Protein AF-A0A9E5TFD6-F1 (afdb_monomer_lite)

Secondary structure (DSSP, 8-state):
----PPPTTSHHHHHHHHHGGG-TTTTGGGS-TTSPSSS-SEEE-TT--TTS-TTBEEEEEBSS-SSEE-SGGGB-SBTSSSSBEEEEETTS-EEEE-SHHHHHHSB--

Sequence (109 aa):
MQKAYPGARKWCDAIVLAYSGFGKGILVPFTCPNGPKGKCHYAMNPECTYDSPADMVLLFETKVGWNRRAGPKLFTFDNHDPKGGLVLLNDGTVKFIRTEEELKQLRWK

Radius of gyration: 13.65 Å; chains: 1; bounding box: 27×34×39 Å

Foldseek 3Di:
DPDWQPQLQCNLVVQCVVCVVVDPDSQVVQDLPQADDDRGQKGAQNVDILPDDQQEWGMWGAHHDPSHYDALVRHFQPSDVVTWIWTAGSNRDIDTGHDPVSSVPGHSD

pLDDT: mean 90.59, std 9.66, range [46.25, 98.38]

Structure (mmCIF, N/CA/C/O backbone):
data_AF-A0A9E5TFD6-F1
#
_entry.id   AF-A0A9E5TFD6-F1
#
loop_
_atom_site.group_PDB
_atom_site.id
_atom_site.type_symbol
_atom_site.label_atom_id
_atom_site.label_alt_id
_atom_site.label_comp_id
_atom_site.label_asym_id
_atom_site.label_entity_id
_atom_site.label_seq_id
_atom_site.pdbx_PDB_ins_code
_atom_site.Cartn_x
_atom_site.Cartn_y
_atom_site.Cartn_z
_atom_site.occupancy
_atom_site.B_iso_or_equiv
_atom_site.auth_seq_id
_atom_site.auth_comp_id
_atom_site.auth_asym_id
_atom_site.auth_atom_id
_atom_site.pdbx_PDB_model_num
ATOM 1 N N . MET A 1 1 ? -11.503 -18.442 -16.920 1.00 46.25 1 MET A N 1
ATOM 2 C CA . MET A 1 1 ? -10.133 -18.039 -16.531 1.00 46.25 1 MET A CA 1
ATOM 3 C C . MET A 1 1 ? -10.144 -17.781 -15.037 1.00 46.25 1 MET A C 1
ATOM 5 O O . MET A 1 1 ? -10.995 -17.021 -14.594 1.00 46.25 1 MET A O 1
ATOM 9 N N . GLN A 1 2 ? -9.292 -18.450 -14.262 1.00 52.31 2 GLN A N 1
ATOM 10 C CA . GLN A 1 2 ? -9.187 -18.187 -12.827 1.00 52.31 2 GLN A CA 1
ATOM 11 C C . GLN A 1 2 ? -8.551 -16.805 -12.651 1.00 52.31 2 GLN A C 1
ATOM 13 O O . GLN A 1 2 ? -7.441 -16.574 -13.130 1.00 52.31 2 GLN A O 1
ATOM 18 N N . LYS A 1 3 ? -9.289 -15.860 -12.064 1.00 73.69 3 LYS A N 1
ATOM 19 C CA . LYS A 1 3 ? -8.751 -14.535 -11.766 1.00 73.69 3 LYS A CA 1
ATOM 20 C C . LYS A 1 3 ? -7.850 -14.693 -10.547 1.00 73.69 3 LYS A C 1
ATOM 22 O O . LYS A 1 3 ? -8.307 -15.100 -9.489 1.00 73.69 3 LYS A O 1
ATOM 27 N N . ALA A 1 4 ? -6.561 -14.449 -10.727 1.00 81.62 4 ALA A N 1
ATOM 28 C CA . ALA A 1 4 ? -5.574 -14.553 -9.668 1.00 81.62 4 ALA A CA 1
ATOM 29 C C . ALA A 1 4 ? -4.665 -13.331 -9.724 1.00 81.62 4 ALA A C 1
ATOM 31 O O . ALA A 1 4 ? -4.273 -12.888 -10.807 1.00 81.62 4 ALA A O 1
ATOM 32 N N . TYR A 1 5 ? -4.317 -12.798 -8.555 1.00 87.88 5 TYR A N 1
ATOM 33 C CA . TYR A 1 5 ? -3.251 -11.812 -8.471 1.00 87.88 5 TYR A CA 1
ATOM 34 C C . TYR A 1 5 ? -1.906 -12.453 -8.816 1.00 87.88 5 TYR A C 1
ATOM 36 O O . TYR A 1 5 ? -1.703 -13.648 -8.573 1.00 87.88 5 TYR A O 1
ATOM 44 N N . PRO A 1 6 ? -0.963 -11.680 -9.379 1.00 87.75 6 PRO A N 1
ATOM 45 C CA . PRO A 1 6 ? 0.388 -12.174 -9.562 1.00 87.75 6 PRO A CA 1
ATOM 46 C C . PRO A 1 6 ? 0.989 -12.555 -8.208 1.00 87.75 6 PRO A C 1
ATOM 48 O O . PRO A 1 6 ? 0.703 -11.944 -7.179 1.00 87.75 6 PRO A O 1
ATOM 51 N N . GLY A 1 7 ? 1.875 -13.550 -8.208 1.00 85.88 7 GLY A N 1
ATOM 52 C CA . GLY A 1 7 ? 2.570 -13.936 -6.987 1.00 85.88 7 GLY A CA 1
ATOM 53 C C . GLY A 1 7 ? 3.318 -12.743 -6.385 1.00 85.88 7 GLY A C 1
ATOM 54 O O . GLY A 1 7 ? 4.110 -12.092 -7.069 1.00 85.88 7 GLY A O 1
ATOM 55 N N . ALA A 1 8 ? 3.138 -12.500 -5.085 1.00 82.19 8 ALA A N 1
ATOM 56 C CA . ALA A 1 8 ? 3.643 -11.309 -4.392 1.00 82.19 8 ALA A CA 1
ATOM 57 C C . ALA A 1 8 ? 5.173 -11.086 -4.470 1.00 82.19 8 ALA A C 1
ATOM 59 O O . ALA A 1 8 ? 5.657 -10.034 -4.077 1.00 82.19 8 ALA A O 1
ATOM 60 N N . ARG A 1 9 ? 5.971 -12.053 -4.951 1.00 88.94 9 ARG A N 1
ATOM 61 C CA . ARG A 1 9 ? 7.422 -11.879 -5.188 1.00 88.94 9 ARG A CA 1
ATOM 62 C C . ARG A 1 9 ? 7.770 -11.283 -6.558 1.00 88.94 9 ARG A C 1
ATOM 64 O O . ARG A 1 9 ? 8.933 -10.964 -6.772 1.00 88.94 9 ARG A O 1
ATOM 71 N N . LYS A 1 10 ? 6.809 -11.203 -7.480 1.00 91.56 10 LYS A N 1
ATOM 72 C CA . LYS A 1 10 ? 7.003 -10.777 -8.878 1.00 91.56 10 LYS A CA 1
ATOM 73 C C . LYS A 1 10 ? 5.876 -9.855 -9.361 1.00 91.56 10 LYS A C 1
ATOM 75 O O . LYS A 1 10 ? 5.611 -9.772 -10.555 1.00 91.56 10 LYS A O 1
ATOM 80 N N . TRP A 1 11 ? 5.152 -9.218 -8.440 1.00 92.81 11 TRP A N 1
ATOM 81 C CA . TRP A 1 11 ? 3.947 -8.463 -8.779 1.00 92.81 11 TRP A CA 1
ATOM 82 C C . TRP A 1 11 ? 4.253 -7.194 -9.588 1.00 92.81 11 TRP A C 1
ATOM 84 O O . TRP A 1 11 ? 3.522 -6.895 -10.529 1.00 92.81 11 TRP A O 1
ATOM 94 N N . CYS A 1 12 ? 5.359 -6.498 -9.298 1.00 92.31 12 CYS A N 1
ATOM 95 C CA . CYS A 1 12 ? 5.799 -5.360 -10.102 1.00 92.31 12 CYS A CA 1
ATOM 96 C C . CYS A 1 12 ? 6.200 -5.817 -11.509 1.00 92.31 12 CYS A C 1
ATOM 98 O O . CYS A 1 12 ? 5.789 -5.199 -12.487 1.00 92.31 12 CYS A O 1
ATOM 100 N N . ASP A 1 13 ? 6.943 -6.927 -11.619 1.00 92.06 13 ASP A N 1
ATOM 101 C CA . ASP A 1 13 ? 7.350 -7.488 -12.916 1.00 92.06 13 ASP A CA 1
ATOM 102 C C . ASP A 1 13 ? 6.135 -7.897 -13.757 1.00 92.06 13 ASP A C 1
ATOM 104 O O . ASP A 1 13 ? 6.088 -7.623 -14.952 1.00 92.06 13 ASP A O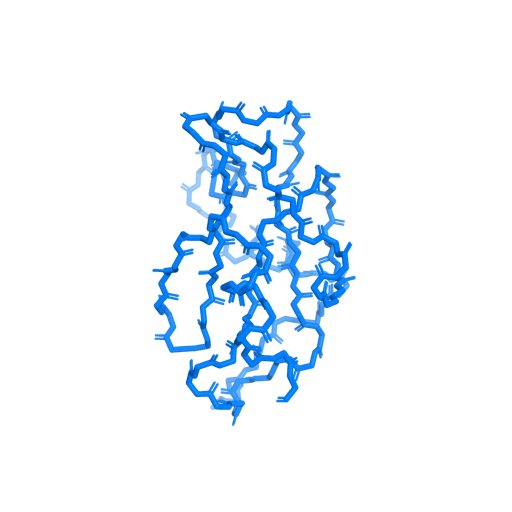 1
ATOM 108 N N . ALA A 1 14 ? 5.134 -8.522 -13.129 1.00 90.38 14 ALA A N 1
ATOM 109 C CA . ALA A 1 14 ? 3.909 -8.945 -13.795 1.00 90.38 14 ALA A CA 1
ATOM 110 C C . ALA A 1 14 ? 3.111 -7.757 -14.349 1.00 90.38 14 ALA A C 1
ATOM 112 O O . ALA A 1 14 ? 2.644 -7.818 -15.484 1.00 90.38 14 ALA A O 1
ATOM 113 N N . ILE A 1 15 ? 2.995 -6.666 -13.584 1.00 87.88 15 ILE A N 1
ATOM 114 C CA . ILE A 1 15 ? 2.343 -5.439 -14.057 1.00 87.88 15 ILE A CA 1
ATOM 115 C C . ILE A 1 15 ? 3.171 -4.807 -15.184 1.00 87.88 15 ILE A C 1
ATOM 117 O O . ILE A 1 15 ? 2.624 -4.507 -16.239 1.00 87.88 15 ILE A O 1
ATOM 121 N N . VAL A 1 16 ? 4.491 -4.663 -15.035 1.00 88.69 16 VAL A N 1
ATOM 122 C CA . VAL A 1 16 ? 5.341 -4.137 -16.121 1.00 88.69 16 VAL A CA 1
ATOM 123 C C . VAL A 1 16 ? 5.204 -4.973 -17.393 1.00 88.69 16 VAL A C 1
ATOM 125 O O . VAL A 1 16 ? 5.090 -4.418 -18.480 1.00 88.69 16 VAL A O 1
ATOM 128 N N . LEU A 1 17 ? 5.167 -6.300 -17.289 1.00 87.44 17 LEU A N 1
ATOM 129 C CA . LEU A 1 17 ? 4.972 -7.162 -18.450 1.00 87.44 17 LEU A CA 1
ATOM 130 C C . LEU A 1 17 ? 3.593 -6.943 -19.087 1.00 87.44 17 LEU A C 1
ATOM 132 O O . LEU A 1 17 ? 3.514 -6.752 -20.300 1.00 87.44 17 LEU A O 1
ATOM 136 N N . ALA A 1 18 ? 2.531 -6.907 -18.277 1.00 84.31 18 ALA A N 1
ATOM 137 C CA . ALA A 1 18 ? 1.160 -6.697 -18.742 1.00 84.31 18 ALA A CA 1
ATOM 138 C C . ALA A 1 18 ? 0.968 -5.343 -19.445 1.00 84.31 18 ALA A C 1
ATOM 140 O O . ALA A 1 18 ? 0.186 -5.246 -20.388 1.00 84.31 18 ALA A O 1
ATOM 141 N N . TYR A 1 19 ? 1.710 -4.316 -19.024 1.00 79.88 19 TYR A N 1
ATOM 142 C CA . TYR A 1 19 ? 1.620 -2.969 -19.586 1.00 79.88 19 TYR A CA 1
ATOM 143 C C . TYR A 1 19 ? 2.763 -2.620 -20.558 1.00 79.88 19 TYR A C 1
ATOM 145 O O . TYR A 1 19 ? 2.827 -1.495 -21.052 1.00 79.88 19 TYR A O 1
ATOM 153 N N . SER A 1 20 ? 3.657 -3.563 -20.878 1.00 75.56 20 SER A N 1
ATOM 154 C CA . SER A 1 20 ? 4.855 -3.315 -21.704 1.00 75.56 20 SER A CA 1
ATOM 155 C C . SER A 1 20 ? 4.548 -2.805 -23.121 1.00 75.56 20 SER A C 1
ATOM 157 O O . SER A 1 20 ? 5.367 -2.101 -23.709 1.00 75.56 20 SER A O 1
ATOM 159 N N . GLY A 1 21 ? 3.348 -3.079 -23.643 1.00 72.31 21 GLY A N 1
ATOM 160 C CA . GLY A 1 21 ? 2.868 -2.562 -24.929 1.00 72.31 21 GLY A CA 1
ATOM 161 C C . GLY A 1 21 ? 2.386 -1.103 -24.915 1.00 72.31 21 GLY A C 1
ATOM 162 O O . GLY A 1 21 ? 2.134 -0.553 -25.982 1.00 72.31 21 GLY A O 1
ATOM 163 N N . PHE A 1 22 ? 2.263 -0.459 -23.746 1.00 64.94 22 PHE A N 1
ATOM 164 C CA . PHE A 1 22 ? 1.644 0.871 -23.601 1.00 64.94 22 PHE A CA 1
ATOM 165 C C . PHE A 1 22 ? 2.634 2.055 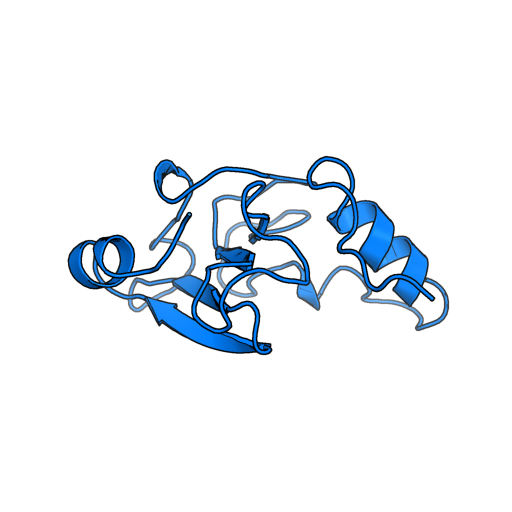-23.674 1.00 64.94 22 PHE A C 1
ATOM 167 O O . PHE A 1 22 ? 2.234 3.204 -23.496 1.00 64.94 22 PHE A O 1
ATOM 174 N N . GLY A 1 23 ? 3.913 1.814 -23.992 1.00 63.25 23 GLY A N 1
ATOM 175 C CA . GLY A 1 23 ? 4.898 2.871 -24.266 1.00 63.25 23 GLY A CA 1
ATOM 176 C C . GLY A 1 23 ? 5.720 3.345 -23.055 1.00 63.25 23 GLY A C 1
ATOM 177 O O . GLY A 1 23 ? 5.828 2.672 -22.030 1.00 63.25 23 GLY A O 1
ATOM 178 N N . LYS A 1 24 ? 6.393 4.499 -23.201 1.00 66.38 24 LYS A N 1
ATOM 179 C CA . LYS A 1 24 ? 7.285 5.074 -22.171 1.00 66.38 24 LYS A CA 1
ATOM 180 C C . LYS A 1 24 ? 6.483 5.475 -20.923 1.00 66.38 24 LYS A C 1
ATOM 182 O O . LYS A 1 24 ? 5.374 5.973 -21.041 1.00 66.38 24 LYS A O 1
ATOM 187 N N . GLY A 1 25 ? 7.075 5.325 -19.734 1.00 72.00 25 GLY A N 1
ATOM 188 C CA . GLY A 1 25 ? 6.450 5.751 -18.470 1.00 72.00 25 GLY A CA 1
ATOM 189 C C . GLY A 1 25 ? 5.763 4.641 -17.670 1.00 72.00 25 GLY A C 1
ATOM 190 O O . GLY A 1 25 ? 5.073 4.932 -16.702 1.00 72.00 25 GLY A O 1
ATOM 191 N N . ILE A 1 26 ? 6.006 3.371 -18.003 1.00 79.38 26 ILE A N 1
ATOM 192 C CA . ILE A 1 26 ? 5.425 2.211 -17.307 1.00 79.38 26 ILE A CA 1
ATOM 193 C C . ILE A 1 26 ? 5.686 2.164 -15.795 1.00 79.38 26 ILE A C 1
ATOM 195 O O . ILE A 1 26 ? 4.965 1.504 -15.057 1.00 79.38 26 ILE A O 1
ATOM 199 N N . LEU A 1 27 ? 6.721 2.867 -15.331 1.00 80.94 27 LEU A N 1
ATOM 200 C CA . LEU A 1 27 ? 7.079 2.936 -13.918 1.00 80.94 27 LEU A CA 1
ATOM 201 C C . LEU A 1 27 ? 6.361 4.060 -13.158 1.00 80.94 27 LEU A C 1
ATOM 203 O O . LEU A 1 27 ? 6.330 4.016 -11.933 1.00 80.94 27 LEU A O 1
ATOM 207 N N . VAL A 1 28 ? 5.758 5.032 -13.852 1.00 81.62 28 VAL A N 1
ATOM 208 C CA . VAL A 1 28 ? 5.081 6.184 -13.228 1.00 81.62 28 VAL A CA 1
ATOM 209 C C . VAL A 1 28 ? 4.008 5.753 -12.218 1.00 81.62 28 VAL A C 1
ATOM 211 O O . VAL A 1 28 ? 4.015 6.294 -11.113 1.00 81.62 28 VAL A O 1
ATOM 214 N N . PRO A 1 29 ? 3.150 4.747 -12.498 1.00 81.94 29 PRO A N 1
ATOM 215 C CA . PRO A 1 29 ? 2.140 4.304 -11.532 1.00 81.94 29 PRO A CA 1
ATOM 216 C C . PRO A 1 29 ? 2.724 3.697 -10.250 1.00 81.94 29 PRO A C 1
ATOM 218 O O . PRO A 1 29 ? 2.041 3.618 -9.234 1.00 81.94 29 PRO A O 1
ATOM 221 N N . PHE A 1 30 ? 3.982 3.253 -10.279 1.00 86.75 30 PHE A N 1
ATOM 222 C CA . PHE A 1 30 ? 4.631 2.636 -9.127 1.00 86.75 30 PHE A CA 1
ATOM 223 C C . PHE A 1 30 ? 5.283 3.651 -8.195 1.00 86.75 30 PHE A C 1
ATOM 225 O O . PHE A 1 30 ? 5.679 3.271 -7.092 1.00 86.75 30 PHE A O 1
ATOM 232 N N . THR A 1 31 ? 5.442 4.900 -8.628 1.00 89.12 31 THR A N 1
ATOM 233 C CA . THR A 1 31 ? 6.241 5.893 -7.916 1.00 89.12 31 THR A CA 1
ATOM 234 C C . THR A 1 31 ? 5.379 6.981 -7.300 1.00 89.12 31 THR A C 1
ATOM 236 O O . THR A 1 31 ? 4.540 7.562 -7.982 1.00 89.12 31 THR A O 1
ATOM 239 N N . CYS A 1 32 ? 5.630 7.308 -6.033 1.00 84.25 32 CYS A N 1
ATOM 240 C CA . CYS A 1 32 ? 5.110 8.532 -5.436 1.00 84.25 32 CYS A CA 1
ATOM 241 C C . CYS A 1 32 ? 5.908 9.739 -5.976 1.00 84.25 32 CYS A C 1
ATOM 243 O O . CYS A 1 32 ? 7.134 9.742 -5.824 1.00 84.25 32 CYS A O 1
ATOM 245 N N . PRO A 1 33 ? 5.261 10.765 -6.570 1.00 82.81 33 PRO A N 1
ATOM 246 C CA . PRO A 1 33 ? 5.957 11.938 -7.114 1.00 82.81 33 PRO A CA 1
ATOM 247 C C . PRO A 1 33 ? 6.740 12.738 -6.067 1.00 82.81 33 PRO A C 1
ATOM 249 O O . PRO A 1 33 ? 7.795 13.285 -6.376 1.00 82.81 33 PRO A O 1
ATOM 252 N N . ASN A 1 34 ? 6.226 12.778 -4.836 1.00 80.69 34 ASN A N 1
ATOM 253 C CA . ASN A 1 34 ? 6.803 13.531 -3.719 1.00 80.69 34 ASN A CA 1
ATOM 254 C C . ASN A 1 34 ? 7.743 12.684 -2.848 1.00 80.69 34 ASN A C 1
ATOM 256 O O . ASN A 1 34 ? 8.428 13.213 -1.975 1.00 80.69 34 ASN A O 1
ATOM 260 N N . GLY A 1 35 ? 7.788 11.369 -3.080 1.00 78.38 35 GLY A N 1
ATOM 261 C CA . GLY A 1 35 ? 8.616 10.448 -2.315 1.00 78.38 35 GLY A CA 1
ATOM 262 C C . GLY A 1 35 ? 10.075 10.403 -2.795 1.00 78.38 35 GLY A C 1
ATOM 263 O O . GLY A 1 35 ? 10.429 10.944 -3.846 1.00 78.38 35 GLY A O 1
ATOM 264 N N . PRO A 1 36 ? 10.954 9.692 -2.065 1.00 82.38 36 PRO A N 1
ATOM 265 C CA . PRO A 1 36 ? 12.336 9.472 -2.489 1.00 82.38 36 PRO A CA 1
ATOM 266 C C . PRO A 1 36 ? 12.413 8.807 -3.868 1.00 82.38 36 PRO A C 1
ATOM 268 O O . PRO A 1 36 ? 11.612 7.930 -4.176 1.00 82.38 36 PRO A O 1
ATOM 271 N N . LYS A 1 37 ? 13.413 9.138 -4.691 1.00 86.44 37 LYS A N 1
ATOM 272 C CA . LYS A 1 37 ? 13.575 8.494 -6.007 1.00 86.44 37 LYS A CA 1
ATOM 273 C C . LYS A 1 37 ? 13.771 6.975 -5.877 1.00 86.44 37 LYS A C 1
ATOM 275 O O . LYS A 1 37 ? 14.579 6.510 -5.076 1.00 86.44 37 LYS A O 1
ATOM 280 N N . GLY A 1 38 ? 13.102 6.207 -6.734 1.00 85.38 38 GLY A N 1
ATOM 281 C CA . GLY A 1 38 ? 13.372 4.783 -6.942 1.00 85.38 38 GLY A CA 1
ATOM 282 C C . GLY A 1 38 ? 12.289 4.093 -7.768 1.00 85.38 38 GLY A C 1
ATOM 283 O O . GLY A 1 38 ? 11.508 4.759 -8.438 1.00 85.38 38 GLY A O 1
ATOM 284 N N . LYS A 1 39 ? 12.299 2.754 -7.786 1.00 87.50 39 LYS A N 1
ATOM 285 C CA . LYS A 1 39 ? 11.529 1.968 -8.769 1.00 87.50 39 LYS A CA 1
ATOM 286 C C . LYS A 1 39 ? 10.055 1.772 -8.412 1.00 87.50 39 LYS A C 1
ATOM 288 O O . LYS A 1 39 ? 9.233 1.700 -9.317 1.00 87.50 39 LYS A O 1
ATOM 293 N N . CYS A 1 40 ? 9.733 1.628 -7.128 1.00 93.44 40 CYS A N 1
ATOM 294 C CA . CYS A 1 40 ? 8.363 1.478 -6.651 1.00 93.44 40 CYS A CA 1
ATOM 295 C C . CYS A 1 40 ? 8.258 1.874 -5.169 1.00 93.44 40 CYS A C 1
ATOM 297 O O . CYS A 1 40 ? 9.165 1.594 -4.382 1.00 93.44 40 CYS A O 1
ATOM 299 N N . HIS A 1 41 ? 7.151 2.512 -4.794 1.00 95.50 41 HIS A N 1
ATOM 300 C CA . HIS A 1 41 ? 6.816 2.930 -3.426 1.00 95.50 41 HIS A CA 1
ATOM 301 C C . HIS A 1 41 ? 5.707 2.090 -2.804 1.00 95.50 41 HIS A C 1
ATOM 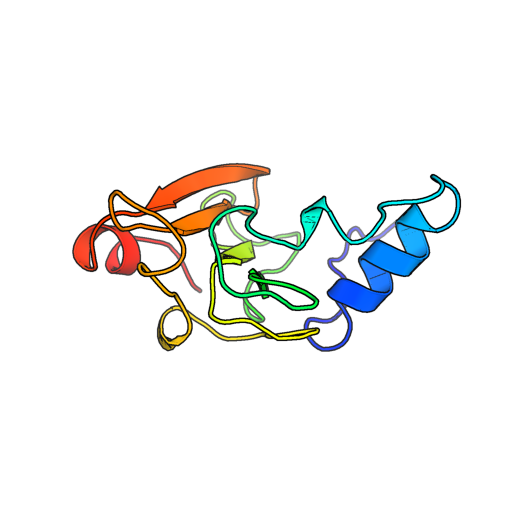303 O O . HIS A 1 41 ? 5.159 2.467 -1.780 1.00 95.50 41 HIS A O 1
ATOM 309 N N . TYR A 1 42 ? 5.380 0.939 -3.383 1.00 96.12 42 TYR A N 1
ATOM 310 C CA . TYR A 1 42 ? 4.294 0.086 -2.914 1.00 96.12 42 TYR A CA 1
ATOM 311 C C . TYR A 1 42 ? 4.794 -1.308 -2.542 1.00 96.12 42 TYR A C 1
ATOM 313 O O . TYR A 1 42 ? 5.820 -1.791 -3.034 1.00 96.12 42 TYR A O 1
ATOM 321 N N . ALA A 1 43 ? 4.042 -1.970 -1.673 1.00 96.88 43 ALA A N 1
ATOM 322 C CA . ALA A 1 43 ? 4.166 -3.388 -1.390 1.00 96.88 43 ALA A CA 1
ATOM 323 C C . ALA A 1 43 ? 2.811 -4.079 -1.538 1.00 96.88 43 ALA A C 1
ATOM 325 O O . ALA A 1 43 ? 1.764 -3.463 -1.352 1.00 96.88 43 ALA A O 1
ATOM 326 N N . MET A 1 44 ? 2.852 -5.373 -1.847 1.00 97.06 44 MET A N 1
ATOM 327 C CA . MET A 1 44 ? 1.667 -6.223 -1.916 1.00 97.06 44 MET A CA 1
ATOM 328 C C . MET A 1 44 ? 1.460 -6.974 -0.599 1.00 97.06 44 MET A C 1
ATOM 330 O O . MET A 1 44 ? 2.415 -7.520 -0.034 1.00 97.06 44 MET A O 1
ATOM 334 N N . ASN A 1 45 ? 0.218 -7.032 -0.125 1.00 97.38 45 ASN A N 1
ATOM 335 C CA . ASN A 1 45 ? -0.169 -7.893 0.985 1.00 97.38 45 ASN A CA 1
ATOM 336 C C . ASN A 1 45 ? -0.209 -9.358 0.508 1.00 97.38 45 ASN A C 1
ATOM 338 O O . ASN A 1 45 ? -1.054 -9.692 -0.321 1.00 97.38 45 ASN A O 1
ATOM 342 N N . PRO A 1 46 ? 0.676 -10.250 0.995 1.00 95.19 46 PRO A N 1
ATOM 343 C CA . PRO A 1 46 ? 0.712 -11.640 0.538 1.00 95.19 46 PRO A CA 1
ATOM 344 C C . PRO A 1 46 ? -0.501 -12.469 0.982 1.00 95.19 46 PRO A C 1
ATOM 346 O O . PRO A 1 46 ? -0.694 -13.557 0.449 1.00 95.19 46 PRO A O 1
ATOM 349 N N . GLU A 1 47 ? -1.284 -11.977 1.944 1.00 95.56 47 GLU A N 1
ATOM 350 C CA . GLU A 1 47 ? -2.483 -12.648 2.458 1.00 95.56 47 GLU A CA 1
ATOM 351 C C . GLU A 1 47 ? -3.732 -12.306 1.623 1.00 95.56 47 GLU A C 1
ATOM 353 O O . GLU A 1 47 ? -4.758 -12.970 1.744 1.00 95.56 47 GLU A O 1
ATOM 358 N N . CYS A 1 48 ? -3.653 -11.281 0.765 1.00 95.81 48 CYS A N 1
ATOM 359 C CA . CYS A 1 48 ? -4.757 -10.874 -0.093 1.00 95.81 48 CYS A CA 1
ATOM 360 C C . CYS A 1 48 ? -4.761 -11.677 -1.394 1.00 95.81 48 CYS A C 1
ATOM 362 O O . CYS A 1 48 ? -3.803 -11.673 -2.171 1.00 95.81 48 CYS A O 1
ATOM 364 N N . THR A 1 49 ? -5.867 -12.371 -1.627 1.00 94.06 49 THR A N 1
ATOM 365 C CA . THR A 1 49 ? -6.147 -13.148 -2.832 1.00 94.06 49 THR A CA 1
ATOM 366 C C . THR A 1 49 ? -7.306 -12.511 -3.588 1.00 94.06 49 THR A C 1
ATOM 368 O O . THR A 1 49 ? -7.981 -11.625 -3.071 1.00 94.06 49 THR A O 1
ATOM 371 N N . TYR A 1 50 ? -7.560 -12.965 -4.815 1.00 91.69 50 TYR A N 1
ATOM 372 C CA . TYR A 1 50 ? -8.673 -12.435 -5.603 1.00 91.69 50 TYR A CA 1
ATOM 373 C C . TYR A 1 50 ? -10.028 -12.601 -4.889 1.00 91.69 50 TYR A C 1
ATOM 375 O O . TYR A 1 50 ? -10.860 -11.701 -4.941 1.00 91.69 50 TYR A O 1
ATOM 383 N N . ASP A 1 51 ? -10.202 -13.707 -4.161 1.00 94.88 51 ASP A N 1
ATOM 384 C CA . ASP A 1 51 ? -11.439 -14.052 -3.448 1.00 94.88 51 ASP A CA 1
ATOM 385 C C . ASP A 1 51 ? -11.484 -13.512 -2.004 1.00 94.88 51 ASP A C 1
ATOM 387 O O . ASP A 1 51 ? -12.414 -13.803 -1.250 1.00 94.88 51 ASP A O 1
ATOM 391 N N . SER A 1 52 ? -10.480 -12.733 -1.591 1.00 96.38 52 SER A N 1
ATOM 392 C CA . SER A 1 52 ? -10.459 -12.100 -0.271 1.00 96.38 52 SER A CA 1
ATOM 393 C C . SER A 1 52 ? -11.593 -11.071 -0.110 1.00 96.38 52 SER A C 1
ATOM 395 O O . SER A 1 52 ? -12.117 -10.555 -1.102 1.00 96.38 52 SER A O 1
ATOM 397 N N . PRO A 1 53 ? -11.967 -10.704 1.133 1.00 98.00 53 PRO A N 1
ATOM 398 C CA . PRO A 1 53 ? -12.965 -9.664 1.371 1.00 98.00 53 PRO A CA 1
ATOM 399 C C . PRO A 1 53 ? -12.649 -8.355 0.637 1.00 98.00 53 PRO A C 1
ATOM 401 O O . PRO A 1 53 ? -11.489 -7.959 0.528 1.00 98.00 53 PRO A O 1
ATOM 404 N N . ALA A 1 54 ? -13.694 -7.671 0.167 1.00 97.69 54 ALA A N 1
ATOM 405 C CA . ALA A 1 54 ? -13.608 -6.410 -0.575 1.00 97.69 54 ALA A CA 1
ATOM 406 C C . ALA A 1 54 ? -12.773 -5.332 0.146 1.00 97.69 54 ALA A C 1
ATOM 408 O O . ALA A 1 54 ? -12.008 -4.604 -0.481 1.00 97.69 54 ALA A O 1
ATOM 409 N N . ASP A 1 55 ? -12.881 -5.275 1.475 1.00 98.19 55 ASP A N 1
ATOM 410 C CA . ASP A 1 55 ? -12.210 -4.314 2.352 1.00 98.19 55 ASP A CA 1
ATOM 411 C C . ASP A 1 55 ? -10.788 -4.733 2.773 1.00 98.19 55 ASP A C 1
ATOM 413 O O . ASP A 1 55 ? -10.160 -4.044 3.582 1.00 98.19 55 ASP A O 1
ATOM 417 N N . MET A 1 56 ? -10.264 -5.848 2.252 1.00 98.38 56 MET A N 1
ATOM 418 C CA . MET A 1 56 ? -8.906 -6.300 2.546 1.00 98.38 56 MET A CA 1
ATOM 419 C C . MET A 1 56 ? -7.863 -5.466 1.799 1.00 98.38 56 MET A C 1
ATOM 421 O O . MET A 1 56 ? -8.002 -5.180 0.612 1.00 98.38 56 MET A O 1
ATOM 425 N N . VAL A 1 57 ? -6.766 -5.131 2.479 1.00 98.38 57 VAL A N 1
ATOM 426 C CA . VAL A 1 57 ? -5.615 -4.448 1.876 1.00 98.38 57 VAL A CA 1
ATOM 427 C C . VAL A 1 57 ? -4.953 -5.331 0.819 1.00 98.38 57 VAL A C 1
ATOM 429 O O . VAL A 1 57 ? -4.500 -6.431 1.136 1.00 98.38 57 VAL A O 1
ATOM 432 N N . LEU A 1 58 ? -4.833 -4.820 -0.408 1.00 97.25 58 LEU A N 1
ATOM 433 C CA . LEU A 1 58 ? -4.129 -5.452 -1.527 1.00 97.25 58 LEU A CA 1
ATOM 434 C C . LEU A 1 58 ? -2.734 -4.846 -1.736 1.00 97.25 58 LEU A C 1
ATOM 436 O O . LEU A 1 58 ? -1.732 -5.560 -1.652 1.00 97.25 58 LEU A O 1
ATOM 440 N N . LEU A 1 59 ? -2.662 -3.535 -1.985 1.00 97.19 59 LEU A N 1
ATOM 441 C CA . LEU A 1 59 ? -1.408 -2.781 -2.093 1.00 97.19 59 LEU A CA 1
ATOM 442 C C . LEU A 1 59 ? -1.382 -1.667 -1.052 1.00 97.19 59 LEU A C 1
ATOM 444 O O . LEU A 1 59 ? -2.419 -1.131 -0.670 1.00 97.19 59 LEU A O 1
ATOM 448 N N . PHE A 1 60 ? -0.192 -1.287 -0.615 1.00 97.50 60 PHE A N 1
ATOM 449 C CA . PHE A 1 60 ? -0.019 -0.187 0.326 1.00 97.50 60 PHE A CA 1
ATOM 450 C C . PHE A 1 60 ? 1.324 0.503 0.125 1.00 97.50 60 PHE A C 1
ATOM 452 O O . PHE A 1 60 ? 2.290 -0.119 -0.328 1.00 97.50 60 PHE A O 1
ATOM 459 N N . GLU A 1 61 ? 1.381 1.790 0.450 1.00 96.25 61 GLU A N 1
ATOM 460 C CA . GLU A 1 61 ? 2.607 2.570 0.360 1.00 96.25 61 GLU A CA 1
ATOM 461 C C . GLU A 1 61 ? 3.649 2.142 1.389 1.00 96.25 61 GLU A C 1
ATOM 463 O O . GLU A 1 61 ? 3.367 1.883 2.557 1.00 96.25 61 GLU A O 1
ATOM 468 N N . THR A 1 62 ? 4.895 2.095 0.939 1.00 96.06 62 THR A N 1
ATOM 469 C CA . THR A 1 62 ? 6.065 1.738 1.729 1.00 96.06 62 THR A CA 1
ATOM 470 C C . THR A 1 62 ? 7.263 2.579 1.294 1.00 96.06 62 THR A C 1
ATOM 472 O O . THR A 1 62 ? 7.217 3.324 0.313 1.00 96.06 62 THR A O 1
ATOM 475 N N . LYS A 1 63 ? 8.387 2.433 2.004 1.00 93.44 63 LYS A N 1
ATOM 476 C CA . LYS A 1 63 ? 9.684 2.911 1.500 1.00 93.44 63 LYS A CA 1
ATOM 477 C C . LYS A 1 63 ? 10.023 2.278 0.144 1.00 93.44 63 LYS A C 1
ATOM 479 O O . LYS A 1 63 ? 9.543 1.194 -0.190 1.00 93.44 63 LYS A O 1
ATOM 484 N N . VAL A 1 64 ? 10.914 2.924 -0.597 1.00 93.44 64 VAL A N 1
ATOM 485 C CA . VAL A 1 64 ? 11.265 2.501 -1.953 1.00 93.44 64 VAL A CA 1
ATOM 486 C C . VAL A 1 64 ? 11.765 1.048 -2.018 1.00 93.44 64 VAL A C 1
ATOM 488 O O . VAL A 1 64 ? 12.511 0.585 -1.152 1.00 93.44 64 VAL A O 1
ATOM 491 N N . GLY A 1 65 ? 11.364 0.318 -3.056 1.00 92.44 65 GLY A N 1
ATOM 492 C CA . GLY A 1 65 ? 11.840 -1.033 -3.350 1.00 92.44 65 GLY A CA 1
ATOM 493 C C . GLY A 1 65 ? 11.199 -1.609 -4.609 1.00 92.44 65 GLY A C 1
ATOM 494 O O . GLY A 1 65 ? 10.504 -0.909 -5.328 1.00 92.44 65 GLY A O 1
ATOM 495 N N . TRP A 1 66 ? 11.456 -2.880 -4.907 1.00 93.94 66 TRP A N 1
ATOM 496 C CA . TRP A 1 66 ? 10.860 -3.588 -6.046 1.00 93.94 66 TRP A CA 1
ATOM 497 C C . TRP A 1 66 ? 10.311 -4.930 -5.574 1.00 93.94 66 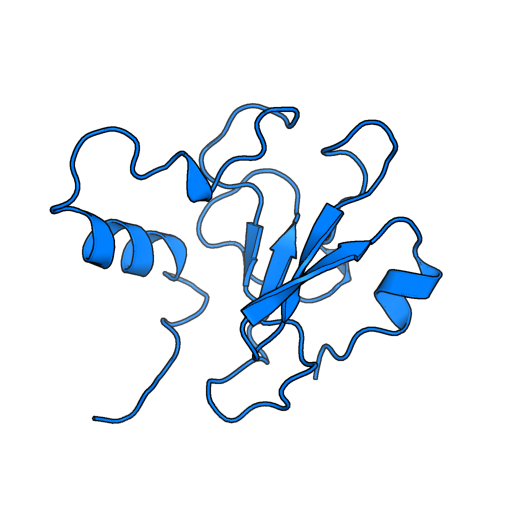TRP A C 1
ATOM 499 O O . TRP A 1 66 ? 10.978 -5.605 -4.789 1.00 93.94 66 TRP A O 1
ATOM 509 N N . ASN A 1 67 ? 9.103 -5.301 -6.011 1.00 94.31 67 ASN A N 1
ATOM 510 C CA . ASN A 1 67 ? 8.395 -6.506 -5.560 1.00 94.31 67 ASN A CA 1
ATOM 511 C C . ASN A 1 67 ? 8.311 -6.640 -4.028 1.00 94.31 67 ASN A C 1
ATOM 513 O O . ASN A 1 67 ? 8.393 -7.744 -3.477 1.00 94.31 67 ASN A O 1
ATOM 517 N N . ARG A 1 68 ? 8.180 -5.516 -3.309 1.00 95.25 68 ARG A N 1
ATOM 518 C CA . ARG A 1 68 ? 8.029 -5.570 -1.854 1.00 95.25 68 ARG A CA 1
ATOM 519 C C . ARG A 1 68 ? 6.716 -6.264 -1.509 1.00 95.25 68 ARG A C 1
ATOM 521 O O . ARG A 1 68 ? 5.707 -6.093 -2.193 1.00 95.25 68 ARG A O 1
ATOM 528 N N . ARG A 1 69 ? 6.744 -7.035 -0.426 1.00 94.44 69 ARG A N 1
ATOM 529 C CA . ARG A 1 69 ? 5.573 -7.705 0.138 1.00 94.44 69 ARG A CA 1
ATOM 530 C C . ARG A 1 69 ? 5.710 -7.806 1.647 1.00 94.44 69 ARG A C 1
ATOM 532 O O . ARG A 1 69 ? 6.784 -8.167 2.130 1.00 94.44 69 ARG A O 1
ATOM 539 N N . ALA A 1 70 ? 4.651 -7.476 2.368 1.00 93.44 70 ALA A N 1
ATOM 540 C CA . ALA A 1 70 ? 4.548 -7.606 3.820 1.00 93.44 70 ALA A CA 1
ATOM 541 C C . ALA A 1 70 ? 3.125 -7.248 4.266 1.00 93.44 70 ALA A C 1
ATOM 543 O O . ALA A 1 70 ? 2.262 -6.987 3.437 1.00 93.44 70 ALA A O 1
ATOM 544 N N . GLY A 1 71 ? 2.911 -7.211 5.579 1.00 94.12 71 GLY A N 1
ATOM 545 C CA . GLY A 1 71 ? 1.753 -6.565 6.189 1.00 94.12 71 GLY A CA 1
ATOM 546 C C . GLY A 1 71 ? 2.066 -5.145 6.701 1.00 94.12 71 GLY A C 1
ATOM 547 O O . GLY A 1 71 ? 3.050 -4.530 6.271 1.00 94.12 71 GLY A O 1
ATOM 548 N N . PRO A 1 72 ? 1.300 -4.650 7.691 1.00 96.31 72 PRO A N 1
ATOM 549 C CA . PRO A 1 72 ? 1.252 -3.231 8.065 1.00 96.31 72 PRO A CA 1
ATOM 550 C C . PRO A 1 72 ? 2.586 -2.652 8.543 1.00 96.31 72 PRO A C 1
ATOM 552 O O . PRO A 1 72 ? 2.824 -1.459 8.406 1.00 96.31 72 PRO A O 1
ATOM 555 N N . LYS A 1 73 ? 3.498 -3.486 9.058 1.00 95.88 73 LYS A N 1
ATOM 556 C CA . LYS A 1 73 ? 4.806 -3.051 9.584 1.00 95.88 73 LYS A CA 1
ATOM 557 C C . LYS A 1 73 ? 5.705 -2.359 8.551 1.00 95.88 73 LYS A C 1
ATOM 559 O O . LYS A 1 73 ? 6.678 -1.721 8.936 1.00 95.88 73 LYS A O 1
ATOM 564 N N . LEU A 1 74 ? 5.443 -2.539 7.255 1.00 96.25 74 LEU A N 1
ATOM 565 C CA . LEU A 1 74 ? 6.205 -1.892 6.180 1.00 96.25 74 LEU A CA 1
ATOM 566 C C . LEU A 1 74 ? 5.571 -0.592 5.674 1.00 96.25 74 LEU A C 1
ATOM 568 O O . LEU A 1 74 ? 6.201 0.078 4.850 1.00 96.25 74 LEU A O 1
ATOM 572 N N . PHE A 1 75 ? 4.360 -0.263 6.133 1.00 97.19 75 PHE A N 1
ATOM 573 C CA . PHE A 1 75 ? 3.668 0.959 5.752 1.00 97.19 75 PHE A CA 1
ATOM 574 C C . PHE A 1 75 ? 4.504 2.186 6.131 1.00 97.19 75 PHE A C 1
ATOM 576 O O . PHE A 1 75 ? 5.170 2.194 7.169 1.00 97.19 75 PHE A O 1
ATOM 583 N N . THR A 1 76 ? 4.499 3.217 5.289 1.00 95.56 76 THR A N 1
ATOM 584 C CA . THR A 1 76 ? 5.185 4.479 5.586 1.00 95.56 76 THR A CA 1
ATOM 585 C C . THR A 1 76 ? 4.227 5.653 5.459 1.00 95.56 76 THR A C 1
ATOM 587 O O . THR A 1 76 ? 3.460 5.728 4.507 1.00 95.56 76 THR A O 1
ATOM 590 N N . PHE A 1 77 ? 4.309 6.573 6.419 1.00 96.06 77 PHE A N 1
ATOM 591 C CA . PHE A 1 77 ? 3.565 7.835 6.422 1.00 96.06 77 PHE A CA 1
ATOM 592 C C . PHE A 1 77 ? 4.391 9.002 5.856 1.00 96.06 77 PHE A C 1
ATOM 594 O O . PHE A 1 77 ? 3.920 10.134 5.812 1.00 96.06 77 PHE A O 1
ATOM 601 N N . ASP A 1 78 ? 5.649 8.752 5.482 1.00 93.81 78 ASP A N 1
ATOM 602 C CA . ASP A 1 78 ? 6.641 9.805 5.235 1.00 93.81 78 ASP A CA 1
ATOM 603 C C . ASP A 1 78 ? 6.812 10.146 3.745 1.00 93.81 78 ASP A C 1
ATOM 605 O O . ASP A 1 78 ? 7.651 10.973 3.400 1.00 93.81 78 ASP A O 1
ATOM 609 N N . ASN A 1 79 ? 6.053 9.508 2.848 1.00 90.69 79 ASN A N 1
ATOM 610 C CA . ASN A 1 79 ? 6.133 9.783 1.409 1.00 90.69 79 ASN A CA 1
ATOM 611 C C . ASN A 1 79 ? 5.419 11.089 1.006 1.00 90.69 79 ASN A C 1
ATOM 613 O O . ASN A 1 79 ? 5.619 11.556 -0.116 1.00 90.69 79 ASN A O 1
ATOM 617 N N . HIS A 1 80 ? 4.581 11.650 1.885 1.00 91.50 80 HIS A N 1
ATOM 618 C CA . HIS A 1 80 ? 3.712 12.798 1.608 1.00 91.50 80 HIS A CA 1
ATOM 619 C C . HIS A 1 80 ? 3.827 13.875 2.691 1.00 91.50 80 HIS A C 1
ATOM 621 O O . HIS A 1 80 ? 4.129 13.576 3.847 1.00 91.50 80 HIS A O 1
ATOM 627 N N . ASP A 1 81 ? 3.530 15.117 2.307 1.00 90.06 81 ASP A N 1
ATOM 628 C CA . ASP A 1 81 ? 3.309 16.250 3.208 1.00 90.06 81 ASP A CA 1
ATOM 629 C C . ASP A 1 81 ? 1.965 16.917 2.832 1.00 90.06 81 ASP A C 1
ATOM 631 O O . ASP A 1 81 ? 1.847 17.424 1.711 1.00 90.06 81 ASP A O 1
ATOM 6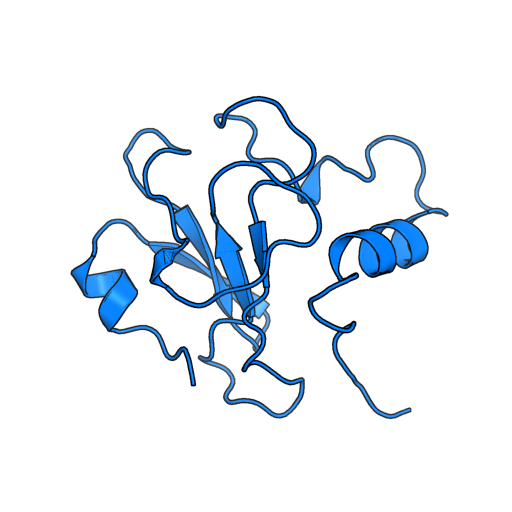35 N N . PRO A 1 82 ? 0.916 16.856 3.681 1.00 91.75 82 PRO A N 1
ATOM 636 C CA . PRO A 1 82 ? 0.901 16.306 5.039 1.00 91.75 82 PRO A CA 1
ATOM 637 C C . PRO A 1 82 ? 1.115 14.787 5.084 1.00 91.75 82 PRO A C 1
ATOM 639 O O . PRO A 1 82 ? 0.775 14.066 4.143 1.00 91.75 82 PRO A O 1
ATOM 642 N N . LYS A 1 83 ? 1.658 14.307 6.213 1.00 94.25 83 LYS A N 1
ATOM 643 C CA . LYS A 1 83 ? 2.001 12.892 6.416 1.00 94.25 83 LYS A CA 1
ATOM 644 C C . LYS A 1 83 ? 0.814 11.957 6.187 1.00 94.25 83 LYS A C 1
ATOM 646 O O . LYS A 1 83 ? -0.314 12.225 6.606 1.00 94.25 83 LYS A O 1
ATOM 651 N N . GLY A 1 84 ? 1.107 10.828 5.555 1.00 95.38 84 GLY A N 1
ATOM 652 C CA . GLY A 1 84 ? 0.157 9.777 5.232 1.00 95.38 84 GLY A CA 1
ATOM 653 C C . GLY A 1 84 ? 0.683 8.845 4.146 1.00 95.38 84 GLY A C 1
ATOM 654 O O . GLY A 1 84 ? 1.841 8.939 3.740 1.00 95.38 84 GLY A O 1
ATOM 655 N N . GLY A 1 85 ? -0.170 7.944 3.674 1.00 95.81 85 GLY A N 1
ATOM 656 C CA . GLY A 1 85 ? 0.145 7.054 2.561 1.00 95.81 85 GLY A CA 1
ATOM 657 C C . GLY A 1 85 ? -1.094 6.378 1.987 1.00 95.81 85 GLY A C 1
ATOM 658 O O . GLY A 1 85 ? -2.128 6.262 2.651 1.00 95.81 85 GLY A O 1
ATOM 659 N N . LEU A 1 86 ? -0.999 5.938 0.736 1.00 96.62 86 LEU A N 1
ATOM 660 C CA . LEU A 1 86 ? -2.093 5.269 0.044 1.00 96.62 86 LEU A CA 1
ATOM 661 C C . LEU A 1 86 ? -2.179 3.777 0.384 1.00 96.62 86 LEU A C 1
ATOM 663 O O . LEU A 1 86 ? -1.179 3.068 0.520 1.00 96.62 86 LEU A O 1
ATOM 667 N N . VAL A 1 87 ? -3.413 3.292 0.454 1.00 97.94 87 VAL A N 1
ATOM 668 C CA . VAL A 1 87 ? -3.786 1.881 0.530 1.00 97.94 87 VAL A CA 1
ATOM 669 C C . VAL A 1 87 ? -4.805 1.597 -0.565 1.00 97.94 87 VAL A C 1
ATOM 671 O O . VAL A 1 87 ? -5.797 2.310 -0.683 1.00 97.94 87 VAL A O 1
ATOM 674 N N . LEU A 1 88 ? -4.578 0.539 -1.336 1.00 97.75 88 LEU A N 1
ATOM 675 C CA . LEU A 1 88 ? -5.537 -0.031 -2.275 1.00 97.75 88 LEU A CA 1
ATOM 676 C C . LEU A 1 88 ? -6.199 -1.253 -1.636 1.00 97.75 88 LEU A C 1
ATOM 678 O O . LEU A 1 88 ? -5.507 -2.170 -1.182 1.00 97.75 88 LEU A O 1
ATOM 682 N N . LEU A 1 89 ? -7.527 -1.270 -1.630 1.00 98.25 89 LEU A N 1
ATOM 683 C CA . LEU A 1 89 ? -8.345 -2.383 -1.162 1.00 98.25 89 LEU A CA 1
ATOM 684 C C . LEU A 1 89 ? -8.681 -3.349 -2.304 1.00 98.25 89 LEU A C 1
ATOM 686 O O . LEU A 1 89 ? -8.531 -3.017 -3.482 1.00 98.25 89 LEU A O 1
ATOM 690 N N . ASN A 1 90 ? -9.111 -4.559 -1.950 1.00 97.62 90 ASN A N 1
ATOM 691 C CA . ASN A 1 90 ? -9.370 -5.636 -2.905 1.00 97.62 90 ASN A CA 1
ATOM 692 C C . ASN A 1 90 ? -10.500 -5.311 -3.900 1.00 97.62 90 ASN A C 1
ATOM 694 O O . ASN A 1 90 ? -10.502 -5.811 -5.021 1.00 97.62 90 ASN A O 1
ATOM 698 N N . ASP A 1 91 ? -11.438 -4.444 -3.519 1.00 96.50 91 ASP A N 1
ATOM 699 C CA . ASP A 1 91 ? -12.506 -3.944 -4.394 1.00 96.50 91 ASP A CA 1
ATOM 700 C C . ASP A 1 91 ? -12.065 -2.834 -5.367 1.00 96.50 91 ASP A C 1
ATOM 702 O O . ASP A 1 91 ? -12.861 -2.383 -6.191 1.00 96.50 91 ASP A O 1
ATOM 706 N N . GLY A 1 92 ? -10.806 -2.396 -5.294 1.00 95.81 92 GLY A N 1
ATOM 707 C CA . GLY A 1 92 ? -10.272 -1.293 -6.091 1.00 95.81 92 GLY A CA 1
ATOM 708 C C . GLY A 1 92 ? -10.376 0.080 -5.421 1.00 95.81 92 GLY A C 1
ATOM 709 O O . GLY A 1 92 ? -9.872 1.060 -5.972 1.00 95.81 92 GLY A O 1
ATOM 710 N N . THR A 1 93 ? -10.977 0.177 -4.233 1.00 98.00 93 THR A N 1
ATOM 711 C CA . THR A 1 93 ? -11.059 1.425 -3.468 1.00 98.00 93 THR A CA 1
ATOM 712 C C . THR A 1 93 ? -9.673 1.848 -2.990 1.00 98.00 93 THR A C 1
ATOM 714 O O . THR A 1 93 ? -8.927 1.058 -2.411 1.00 98.00 93 THR A O 1
ATOM 717 N N . VAL A 1 94 ? -9.340 3.128 -3.164 1.00 97.19 94 VAL A N 1
ATOM 718 C CA . VAL A 1 94 ? -8.104 3.727 -2.644 1.00 97.19 94 VAL A CA 1
ATOM 719 C C . VAL A 1 94 ? -8.414 4.585 -1.420 1.00 97.19 94 VAL A C 1
ATOM 721 O O . VAL A 1 94 ? -9.316 5.421 -1.447 1.00 97.19 94 VAL A O 1
ATOM 724 N N . LYS A 1 95 ? -7.647 4.401 -0.344 1.00 97.56 95 LYS A N 1
ATOM 725 C CA . LYS A 1 95 ? -7.724 5.184 0.896 1.00 97.56 95 LYS A CA 1
ATOM 726 C C . LYS A 1 95 ? -6.395 5.878 1.168 1.00 97.56 95 LYS A C 1
ATOM 728 O O . LYS A 1 95 ? -5.341 5.288 0.961 1.00 97.56 95 LYS A O 1
ATOM 733 N N . PHE A 1 96 ? -6.450 7.107 1.678 1.00 97.31 96 PHE A N 1
ATOM 734 C CA . PHE A 1 96 ? -5.282 7.807 2.212 1.00 97.31 96 PHE A CA 1
ATOM 735 C C . PHE A 1 96 ? -5.299 7.726 3.738 1.00 97.31 96 PHE A C 1
ATOM 737 O O . PHE A 1 96 ? -6.200 8.274 4.373 1.00 97.31 96 PHE A O 1
ATOM 744 N N . ILE A 1 97 ? -4.323 7.022 4.299 1.00 98.12 97 ILE A N 1
ATOM 745 C CA . ILE A 1 97 ? -4.201 6.732 5.728 1.00 98.12 97 ILE A CA 1
ATOM 746 C C . ILE A 1 97 ? -3.240 7.740 6.350 1.00 98.12 97 ILE A C 1
ATOM 748 O O . ILE A 1 97 ? -2.117 7.899 5.873 1.00 98.12 97 ILE A O 1
ATOM 752 N N . ARG A 1 98 ? -3.682 8.426 7.402 1.00 96.88 98 ARG A N 1
ATOM 753 C CA . ARG A 1 98 ? -2.967 9.515 8.079 1.00 96.88 98 ARG A CA 1
ATOM 754 C C . ARG A 1 98 ? -2.428 9.114 9.443 1.00 96.88 98 ARG A C 1
ATOM 756 O O . ARG A 1 98 ? -1.419 9.673 9.863 1.00 96.88 98 ARG A O 1
ATOM 763 N N . THR A 1 99 ? -3.074 8.170 10.127 1.00 97.44 99 THR A N 1
ATOM 764 C CA . THR A 1 99 ? -2.687 7.780 11.491 1.00 97.44 99 THR A CA 1
ATOM 765 C C . THR A 1 99 ? -2.434 6.285 11.641 1.00 97.44 99 THR A C 1
ATOM 767 O O . THR A 1 99 ? -2.858 5.460 10.827 1.00 97.44 99 THR A O 1
ATOM 770 N N . GLU A 1 100 ? -1.733 5.917 12.714 1.00 97.12 100 GLU A N 1
ATOM 771 C CA . GLU A 1 100 ? -1.555 4.510 13.064 1.00 97.12 100 GLU A CA 1
ATOM 772 C C . GLU A 1 100 ? -2.879 3.834 13.431 1.00 97.12 100 GLU A C 1
ATOM 774 O O . GLU A 1 100 ? -3.046 2.641 13.183 1.00 97.12 100 GLU A O 1
ATOM 779 N N . GLU A 1 101 ? -3.815 4.566 14.033 1.00 97.94 101 GLU A N 1
ATOM 780 C CA . GLU A 1 101 ? -5.133 4.062 14.420 1.00 97.94 101 GLU A CA 1
ATOM 781 C C . GLU A 1 101 ? -5.936 3.665 13.180 1.00 97.94 101 GLU A C 1
ATOM 783 O O . GLU A 1 101 ? -6.460 2.552 13.127 1.00 97.94 101 GLU A O 1
ATOM 788 N N . GLU A 1 102 ? -5.956 4.522 12.155 1.00 97.94 102 GLU A N 1
ATOM 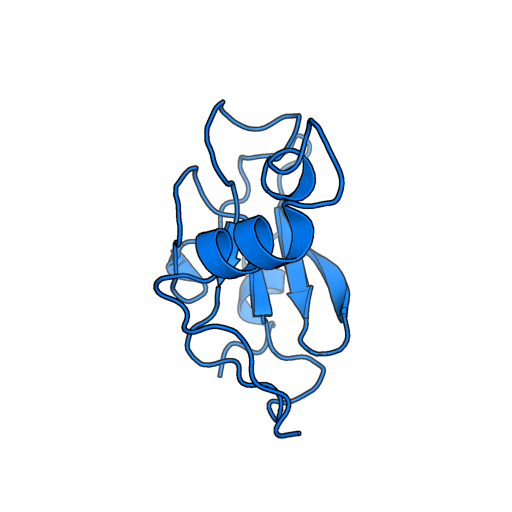789 C CA . GLU A 1 102 ? -6.573 4.207 10.863 1.00 97.94 102 GLU A CA 1
ATOM 790 C C . GLU A 1 102 ? -5.907 2.980 10.221 1.00 97.94 102 GLU A C 1
ATOM 792 O O . GLU A 1 102 ? -6.598 2.082 9.742 1.00 97.94 102 GLU A O 1
ATOM 797 N N . LEU A 1 103 ? -4.570 2.886 10.266 1.00 98.00 103 LEU A N 1
ATOM 798 C CA . LEU A 1 103 ? -3.818 1.744 9.728 1.00 98.00 103 LEU A CA 1
ATOM 799 C C . LEU A 1 103 ? -4.166 0.421 10.438 1.00 98.00 103 LEU A C 1
ATOM 801 O O . LEU A 1 103 ? -4.285 -0.622 9.785 1.00 98.00 103 LEU A O 1
ATOM 805 N N . LYS A 1 104 ? -4.319 0.458 11.769 1.00 97.44 104 LYS A N 1
ATOM 806 C CA . LYS A 1 104 ? -4.654 -0.700 12.621 1.00 97.44 104 LYS A CA 1
ATOM 807 C C . LYS A 1 104 ? -6.087 -1.196 12.399 1.00 97.44 104 LYS A C 1
ATOM 809 O O . LYS A 1 104 ? -6.346 -2.371 12.637 1.00 97.44 104 LYS A O 1
ATOM 814 N N . GLN A 1 105 ? -6.995 -0.334 11.938 1.00 97.81 105 GLN A N 1
ATOM 815 C CA . GLN A 1 105 ? -8.390 -0.685 11.643 1.00 97.81 105 GLN A CA 1
ATOM 816 C C . GLN A 1 105 ? -8.578 -1.389 10.292 1.00 97.81 105 GLN A C 1
ATOM 818 O O . GLN A 1 105 ? -9.645 -1.946 10.035 1.00 97.81 105 GLN A O 1
ATOM 823 N N . LEU A 1 106 ? -7.571 -1.372 9.415 1.00 98.06 106 LEU A N 1
ATOM 824 C CA . LEU A 1 106 ? -7.657 -2.034 8.115 1.00 98.06 106 LEU A CA 1
ATOM 825 C C . LEU A 1 106 ? -7.611 -3.561 8.247 1.00 98.06 106 LEU A C 1
ATOM 827 O O . LEU A 1 106 ? -6.920 -4.118 9.102 1.00 98.06 106 LEU A O 1
ATOM 831 N N . ARG A 1 107 ? -8.294 -4.253 7.331 1.00 98.31 107 ARG A N 1
ATOM 832 C CA . ARG A 1 107 ? -8.248 -5.713 7.235 1.00 98.31 107 ARG A CA 1
ATOM 833 C C . ARG A 1 107 ? -6.997 -6.158 6.477 1.00 98.31 107 ARG A C 1
ATOM 835 O O . ARG A 1 107 ? -6.869 -5.933 5.276 1.00 98.31 107 ARG A O 1
ATOM 842 N N . TRP A 1 108 ? -6.086 -6.826 7.179 1.00 97.69 108 TRP A N 1
ATOM 843 C CA . TRP A 1 108 ? -4.835 -7.353 6.612 1.00 97.69 108 TRP A CA 1
ATOM 844 C C . TRP A 1 108 ? -4.852 -8.865 6.369 1.00 97.69 108 TRP A C 1
ATOM 846 O O . TRP A 1 108 ? -3.999 -9.358 5.634 1.00 97.69 108 TRP A O 1
ATOM 856 N N . LYS A 1 109 ? -5.790 -9.578 6.999 1.00 95.25 109 LYS A N 1
ATOM 857 C CA . LYS A 1 109 ? -6.008 -11.027 6.924 1.00 95.25 109 LYS A CA 1
ATOM 858 C C . LYS A 1 109 ? -7.498 -11.342 6.965 1.00 95.25 109 LYS A C 1
ATOM 860 O O . LYS A 1 109 ? -8.253 -10.477 7.468 1.00 95.25 109 LYS A O 1
#